Protein AF-A0A2W1EBZ2-F1 (afdb_monomer)

Foldseek 3Di:
DDPVVVVVVVVVVVVVCVVCLVVVHFDDFDVVQLVVQPPPHKDKDKDKADDDDPDPFAWIKIKMWIQPDSRSRHIDMDIDTHTPPDDDPPDDVPPPD

Radius of gyration: 20.7 Å; Cα contacts (8 Å, |Δi|>4): 103; chains: 1; bounding box: 54×38×42 Å

Sequence (97 aa):
MKKTDRWFDDMMRNVMMKLNLKLGGINHVVDAVQTRLKSHTVVLGADLVHPSGNLPGVPSIASIVGSVDNHAGKCLGSMRLQGIDTTDRELSKNQLY

Solvent-accessible surface area (backbone atoms only — not comparable to full-atom values): 6075 Å² total; per-residue (Å²): 132,58,75,69,58,53,54,51,53,54,50,49,51,56,50,49,54,54,49,38,48,74,75,71,41,66,94,72,80,53,69,70,50,32,70,69,32,39,98,85,49,71,58,73,50,76,51,75,47,70,66,92,64,96,55,86,90,67,48,27,42,40,38,39,35,35,33,80,46,47,61,62,53,44,67,52,72,52,74,46,79,45,50,92,86,56,75,71,90,84,66,66,84,78,77,71,128

pLDDT: mean 84.13, std 15.41, range [40.69, 98.31]

Organism: NCBI:txid45151

Nearest PDB structures (foldseek):
  6cbd-assembly1_A  TM=8.828E-01  e=4.821E-04  Homo sapiens
  4z4e-assembly1_A  TM=9.095E-01  e=7.087E-04  Homo sapiens
  4z4d-assembly1_A  TM=8.472E-01  e=6.646E-04  Homo sapiens
  4z4i-assembly1_A  TM=9.012E-01  e=1.436E-03  Homo sapiens
  4w5q-assembly1_A  TM=8.372E-01  e=9.162E-04  Homo sapiens

InterPro domains:
  IPR003165 Piwi domain [PF02171] (9-82)
  IPR003165 Piwi domain [PS50822] (1-69)
  IPR012337 Ribonuclease H-like superfamily [SSF53098] (11-78)
  IPR036397 Ribonuclease H superfamily [G3DSA:3.30.420.10] (33-96)

Mean predicted aligned error: 9.06 Å

Structure (mmCIF, N/CA/C/O backbone):
data_AF-A0A2W1EBZ2-F1
#
_entry.id   AF-A0A2W1EBZ2-F1
#
loop_
_atom_site.group_PDB
_atom_site.id
_atom_site.type_symbol
_atom_site.label_atom_id
_atom_site.label_alt_id
_atom_site.label_comp_id
_atom_site.label_asym_id
_atom_site.label_entity_id
_atom_site.label_seq_id
_atom_site.pdbx_PDB_ins_code
_atom_site.Cartn_x
_atom_site.Cartn_y
_atom_site.Cartn_z
_atom_site.occupancy
_atom_site.B_iso_or_equiv
_atom_site.auth_seq_id
_atom_site.auth_comp_id
_atom_site.auth_asym_id
_atom_site.auth_atom_id
_atom_site.pdbx_PDB_model_num
ATOM 1 N N . MET A 1 1 ? 23.536 21.416 14.393 1.00 63.06 1 MET A N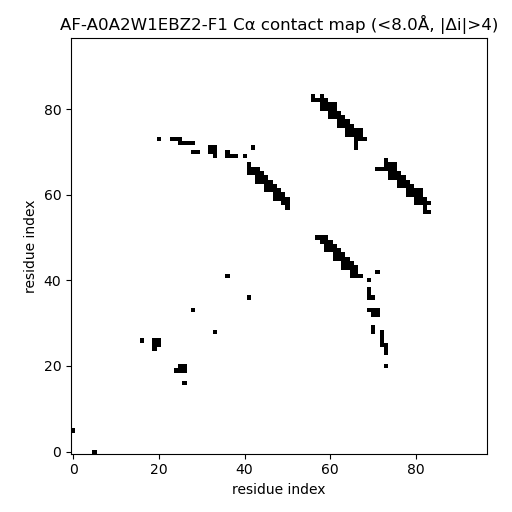 1
ATOM 2 C CA . MET A 1 1 ? 23.556 20.129 13.666 1.00 63.06 1 MET A CA 1
ATOM 3 C C . MET A 1 1 ? 24.253 20.330 12.334 1.00 63.06 1 MET A C 1
ATOM 5 O O . MET A 1 1 ? 23.907 21.301 11.657 1.00 63.06 1 MET A O 1
ATOM 9 N N . LYS A 1 2 ? 25.248 19.508 11.972 1.00 76.12 2 LYS A N 1
ATOM 10 C CA . LYS A 1 2 ? 25.907 19.658 10.665 1.00 76.12 2 LYS A CA 1
ATOM 11 C C . LYS A 1 2 ? 24.911 19.260 9.569 1.00 76.12 2 LYS A C 1
ATOM 13 O O . LYS A 1 2 ? 23.984 18.489 9.805 1.00 76.12 2 LYS A O 1
ATOM 18 N N . LYS A 1 3 ? 25.062 19.820 8.365 1.00 77.88 3 LYS A N 1
ATOM 19 C CA . LYS A 1 3 ? 24.137 19.578 7.239 1.00 77.88 3 LYS A CA 1
ATOM 20 C C . LYS A 1 3 ? 24.035 18.087 6.877 1.00 77.88 3 LYS A C 1
ATOM 22 O O . LYS A 1 3 ? 22.961 17.629 6.506 1.00 77.88 3 LYS A O 1
ATOM 27 N N . THR A 1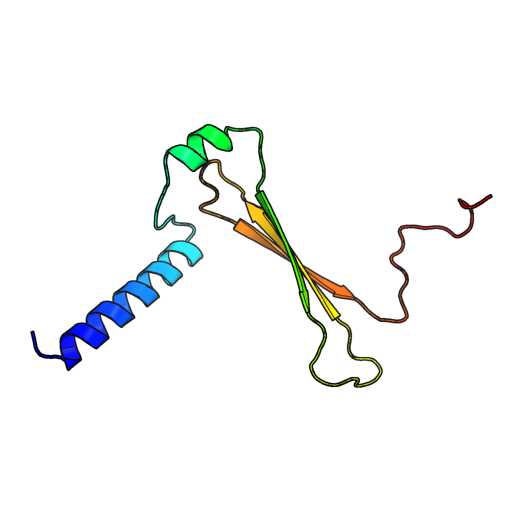 4 ? 25.135 17.353 7.022 1.00 76.19 4 THR A N 1
ATOM 28 C CA . THR A 1 4 ? 25.225 15.898 6.829 1.00 76.19 4 THR A CA 1
ATOM 29 C C . THR A 1 4 ? 24.387 15.115 7.835 1.00 76.19 4 THR A C 1
ATOM 31 O O . THR A 1 4 ? 23.685 14.192 7.440 1.00 76.19 4 THR A O 1
ATOM 34 N N . ASP A 1 5 ? 24.400 15.527 9.103 1.00 84.06 5 ASP A N 1
ATOM 35 C CA . ASP A 1 5 ? 23.680 14.842 10.183 1.00 84.06 5 ASP A CA 1
ATOM 36 C C . ASP A 1 5 ? 22.164 14.954 9.963 1.00 84.06 5 ASP A C 1
ATOM 38 O O . ASP A 1 5 ? 21.440 13.970 10.052 1.00 84.06 5 ASP A O 1
ATOM 42 N N . ARG A 1 6 ? 21.693 16.137 9.534 1.00 88.56 6 ARG A N 1
ATOM 43 C CA . ARG A 1 6 ? 20.277 16.364 9.204 1.00 88.56 6 ARG A CA 1
ATOM 44 C C . ARG A 1 6 ? 19.785 15.457 8.073 1.00 88.56 6 ARG A C 1
ATOM 46 O O . ARG A 1 6 ? 18.700 14.900 8.172 1.00 88.56 6 ARG A O 1
ATOM 53 N N . TRP A 1 7 ? 20.566 15.319 6.999 1.00 92.12 7 TRP A N 1
ATOM 54 C CA . TRP A 1 7 ? 20.183 14.460 5.874 1.00 92.12 7 TRP A CA 1
ATOM 55 C C . TRP A 1 7 ? 20.041 13.001 6.311 1.00 92.12 7 TRP A C 1
ATOM 57 O O . TRP A 1 7 ? 19.094 12.325 5.911 1.00 92.12 7 TRP A O 1
ATOM 67 N N . PHE A 1 8 ? 20.966 12.534 7.151 1.00 94.75 8 PHE A N 1
ATOM 68 C CA . PHE A 1 8 ? 20.924 11.176 7.672 1.00 94.75 8 PHE A CA 1
ATOM 69 C C . PHE A 1 8 ? 19.701 10.959 8.573 1.00 94.75 8 PHE A C 1
ATOM 71 O O . PHE A 1 8 ? 18.988 9.972 8.398 1.00 94.75 8 PHE A O 1
ATOM 78 N N . ASP A 1 9 ? 19.404 11.906 9.466 1.00 94.94 9 ASP A N 1
ATOM 79 C CA . ASP A 1 9 ? 18.224 11.850 10.334 1.00 94.94 9 ASP A CA 1
ATOM 80 C C . ASP A 1 9 ? 16.919 11.791 9.524 1.00 94.94 9 ASP A C 1
ATOM 82 O O . ASP A 1 9 ? 16.052 10.951 9.786 1.00 94.94 9 ASP A O 1
ATOM 86 N N . ASP A 1 10 ? 16.786 12.639 8.502 1.00 95.19 10 ASP A N 1
ATOM 87 C CA . ASP A 1 10 ? 15.606 12.675 7.632 1.00 95.19 10 ASP A CA 1
ATOM 88 C C . ASP A 1 10 ? 15.477 11.392 6.791 1.00 95.19 10 ASP A C 1
ATOM 90 O O . ASP A 1 10 ? 14.378 10.846 6.632 1.00 95.19 10 ASP A O 1
ATOM 94 N N . MET A 1 11 ? 16.595 10.849 6.297 1.00 96.75 11 MET A N 1
ATOM 95 C CA . MET A 1 11 ? 16.618 9.551 5.617 1.00 96.75 11 MET A CA 1
ATOM 96 C C . MET A 1 11 ? 16.131 8.440 6.553 1.00 96.75 11 MET A C 1
ATOM 98 O O . MET A 1 11 ? 15.260 7.650 6.174 1.00 96.75 11 MET A O 1
ATOM 102 N N . MET A 1 12 ? 16.658 8.389 7.777 1.00 97.81 12 MET A N 1
ATOM 103 C CA . MET A 1 12 ? 16.287 7.372 8.757 1.00 97.81 12 MET A CA 1
ATOM 104 C C . MET A 1 12 ? 14.812 7.475 9.148 1.00 97.81 12 MET A C 1
ATOM 106 O O . MET A 1 12 ? 14.152 6.442 9.254 1.00 97.81 12 MET A O 1
ATOM 110 N N . ARG A 1 13 ? 14.244 8.684 9.254 1.00 97.31 13 ARG A N 1
ATOM 111 C CA . ARG A 1 13 ? 12.794 8.870 9.455 1.00 97.31 13 ARG A CA 1
ATOM 112 C C . ARG A 1 13 ? 11.972 8.202 8.351 1.00 97.31 13 ARG A C 1
ATOM 114 O O . ARG A 1 13 ? 11.073 7.420 8.655 1.00 97.31 13 ARG A O 1
ATOM 121 N N . ASN A 1 14 ? 12.321 8.423 7.084 1.00 97.31 14 ASN A N 1
ATOM 122 C CA . ASN A 1 14 ? 11.625 7.799 5.952 1.00 97.31 14 ASN A CA 1
ATOM 123 C C . ASN A 1 14 ? 11.751 6.267 5.955 1.00 97.31 14 ASN A C 1
ATOM 125 O O . ASN A 1 14 ? 10.796 5.557 5.626 1.00 97.31 14 ASN A O 1
ATOM 129 N N . VAL A 1 15 ? 12.919 5.739 6.332 1.00 98.19 15 VAL A N 1
ATOM 130 C CA . VAL A 1 15 ? 13.135 4.290 6.468 1.00 98.19 15 VAL A CA 1
ATOM 131 C C . VAL A 1 15 ? 12.258 3.716 7.579 1.00 98.19 15 VAL A C 1
ATOM 133 O O . VAL A 1 15 ? 11.566 2.721 7.349 1.00 98.19 15 VAL A O 1
ATOM 136 N N . MET A 1 16 ? 12.218 4.362 8.745 1.00 98.31 16 MET A N 1
ATOM 137 C CA . MET A 1 16 ? 11.393 3.924 9.874 1.00 98.31 16 MET A CA 1
ATOM 138 C C . MET A 1 16 ? 9.900 3.961 9.541 1.00 98.31 16 MET A C 1
ATOM 140 O O . MET A 1 16 ? 9.179 3.029 9.888 1.00 98.31 16 MET A O 1
ATOM 144 N N . MET A 1 17 ? 9.442 4.958 8.779 1.00 98.00 17 MET A N 1
ATOM 145 C CA . MET A 1 17 ? 8.062 5.007 8.287 1.00 98.00 17 MET A CA 1
ATOM 146 C C . MET A 1 17 ? 7.715 3.818 7.383 1.00 98.00 17 MET A C 1
ATOM 148 O O . MET A 1 17 ? 6.620 3.267 7.488 1.00 98.00 17 MET A O 1
ATOM 152 N N . LYS A 1 18 ? 8.632 3.392 6.504 1.00 97.50 18 LYS A N 1
ATOM 153 C CA . LYS A 1 18 ? 8.424 2.198 5.663 1.00 97.50 18 LYS A CA 1
ATOM 154 C C . LYS A 1 18 ? 8.438 0.918 6.495 1.00 97.50 18 LYS A C 1
ATOM 156 O O . LYS A 1 18 ? 7.638 0.020 6.240 1.00 97.50 18 LYS A O 1
ATOM 161 N N . LEU A 1 19 ? 9.338 0.828 7.475 1.00 98.25 19 LEU A N 1
ATOM 162 C CA . LEU A 1 19 ? 9.442 -0.327 8.363 1.00 98.25 19 LEU A CA 1
ATOM 163 C C . LEU A 1 19 ? 8.177 -0.493 9.212 1.00 98.25 19 LEU A C 1
ATOM 165 O O . LEU A 1 19 ? 7.638 -1.594 9.272 1.00 98.25 19 LEU A O 1
ATOM 169 N N . ASN A 1 20 ? 7.667 0.599 9.786 1.00 97.25 20 ASN A N 1
ATOM 170 C CA . ASN A 1 20 ? 6.433 0.598 10.568 1.00 97.25 20 ASN A CA 1
ATOM 171 C C . ASN A 1 20 ? 5.256 0.028 9.758 1.00 97.25 20 ASN A C 1
A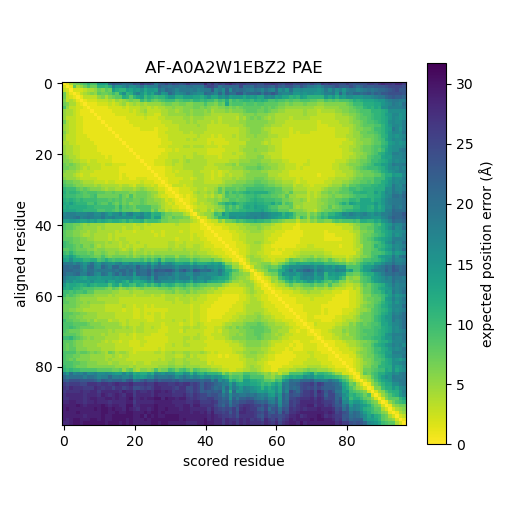TOM 173 O O . ASN A 1 20 ? 4.566 -0.867 10.236 1.00 97.25 20 ASN A O 1
ATOM 177 N N . LEU A 1 21 ? 5.087 0.450 8.497 1.00 96.00 21 LEU A N 1
ATOM 178 C CA . LEU A 1 21 ? 4.034 -0.083 7.619 1.00 96.00 21 LEU A CA 1
ATOM 179 C C . LEU A 1 21 ? 4.226 -1.576 7.300 1.00 96.00 21 LEU A C 1
ATOM 181 O O . LEU A 1 21 ? 3.258 -2.333 7.314 1.00 96.00 21 LEU A O 1
ATOM 185 N N . LYS A 1 22 ? 5.465 -2.029 7.057 1.00 95.44 22 LYS A N 1
ATOM 186 C CA . LYS A 1 22 ? 5.760 -3.453 6.796 1.00 95.44 22 LYS A CA 1
ATOM 187 C C . LYS A 1 22 ? 5.495 -4.354 8.003 1.00 95.44 22 LYS A C 1
ATOM 189 O O . LYS A 1 22 ? 5.136 -5.511 7.817 1.00 95.44 22 LYS A O 1
ATOM 194 N N . LEU A 1 23 ? 5.659 -3.830 9.216 1.00 96.25 23 LEU A N 1
ATOM 195 C CA . LEU A 1 23 ? 5.333 -4.521 10.467 1.00 96.25 23 LEU A CA 1
ATOM 196 C C . LEU A 1 23 ? 3.844 -4.396 10.845 1.00 96.25 23 LEU A C 1
ATOM 198 O O . LEU A 1 23 ? 3.437 -4.849 11.911 1.00 96.25 23 LEU A O 1
ATOM 202 N N . GLY A 1 24 ? 3.022 -3.795 9.978 1.00 92.50 24 GLY A N 1
ATOM 203 C CA . GLY A 1 24 ? 1.583 -3.655 10.179 1.00 92.50 24 GLY A CA 1
ATOM 204 C C . GLY A 1 24 ? 1.180 -2.496 11.093 1.00 92.50 24 GLY A C 1
ATOM 205 O O . GLY A 1 24 ? 0.046 -2.485 11.574 1.00 92.50 24 GLY A O 1
ATOM 206 N N . GLY A 1 25 ? 2.072 -1.540 11.355 1.00 95.12 25 GLY A N 1
ATOM 207 C CA . GLY A 1 25 ? 1.765 -0.280 12.030 1.00 95.12 25 GLY A CA 1
ATOM 208 C C . GLY A 1 25 ? 1.106 0.751 11.105 1.00 95.12 25 GLY A C 1
ATOM 209 O O . GLY A 1 25 ? 0.968 0.537 9.903 1.00 95.12 25 GLY A O 1
ATOM 210 N N . ILE A 1 26 ? 0.692 1.884 11.677 1.00 94.88 26 ILE A N 1
ATOM 211 C CA . ILE A 1 26 ? 0.102 3.029 10.963 1.00 94.88 26 ILE A CA 1
ATOM 212 C C . ILE A 1 26 ? 0.951 4.263 11.287 1.00 94.88 26 ILE A C 1
ATOM 214 O O . ILE A 1 26 ? 1.252 4.504 12.454 1.00 94.88 26 ILE A O 1
ATOM 218 N N . ASN A 1 27 ? 1.364 5.030 10.272 1.00 95.50 27 ASN A N 1
ATOM 219 C CA . ASN A 1 27 ? 2.199 6.224 10.478 1.00 95.50 27 ASN A CA 1
ATOM 220 C C . ASN A 1 27 ? 1.376 7.440 10.919 1.00 95.50 27 ASN A C 1
ATOM 222 O O . ASN A 1 27 ? 1.753 8.135 11.858 1.00 95.50 27 ASN A O 1
ATOM 226 N N . HIS A 1 28 ? 0.259 7.695 10.236 1.00 93.75 28 HIS A N 1
ATOM 227 C CA . HIS A 1 28 ? -0.609 8.842 10.482 1.00 93.75 28 HIS A CA 1
ATOM 228 C C . HIS A 1 28 ? -2.069 8.433 10.308 1.00 93.75 28 HIS A C 1
ATOM 230 O O . HIS A 1 28 ? -2.385 7.608 9.451 1.00 93.75 28 HIS A O 1
ATOM 236 N N . VAL A 1 29 ? -2.945 9.036 11.106 1.00 92.62 29 VAL A N 1
ATOM 237 C CA . VAL A 1 29 ? -4.400 8.885 11.020 1.00 92.62 29 VAL A CA 1
ATOM 238 C C . VAL A 1 29 ? -4.999 10.268 10.802 1.00 92.62 29 VAL A C 1
ATOM 240 O O . VAL A 1 29 ? -4.512 11.252 11.356 1.00 92.62 29 VAL A O 1
ATOM 243 N N . VAL A 1 30 ? -6.034 10.341 9.968 1.00 90.44 30 VAL A N 1
ATOM 244 C CA . VAL A 1 30 ? -6.775 11.574 9.698 1.00 90.44 30 VAL A CA 1
ATOM 245 C C . VAL A 1 30 ? -8.217 11.368 10.147 1.00 90.44 30 VAL A C 1
ATOM 247 O O . VAL A 1 30 ? -8.941 10.569 9.553 1.00 90.44 30 VAL A O 1
ATOM 250 N N . ASP A 1 31 ? -8.657 12.112 11.160 1.00 88.12 31 ASP A N 1
ATOM 251 C CA . ASP A 1 31 ? -9.981 11.940 11.785 1.00 88.12 31 ASP A CA 1
ATOM 252 C C . ASP A 1 31 ? -11.140 12.064 10.786 1.00 88.12 31 ASP A C 1
ATOM 254 O O . ASP A 1 31 ? -12.142 11.342 10.851 1.00 88.12 31 ASP A O 1
ATOM 258 N N . ALA A 1 32 ? -10.990 12.951 9.799 1.00 86.88 32 ALA A N 1
ATOM 259 C CA . ALA A 1 32 ? -11.968 13.114 8.732 1.00 86.88 32 ALA A CA 1
ATOM 260 C C . ALA A 1 32 ? -12.130 11.832 7.899 1.00 86.88 32 ALA A C 1
ATOM 262 O O . ALA A 1 32 ? -13.250 11.485 7.531 1.00 86.88 32 ALA A O 1
ATOM 263 N N . VAL A 1 33 ? -11.042 11.103 7.633 1.00 83.38 33 VAL A N 1
ATOM 264 C CA . VAL A 1 33 ? -11.073 9.841 6.877 1.00 83.38 33 VAL A CA 1
ATOM 265 C C . VAL A 1 33 ? -11.781 8.762 7.688 1.00 83.38 33 VAL A C 1
ATOM 267 O O . VAL A 1 33 ? -12.698 8.126 7.175 1.00 83.38 33 VAL A O 1
ATOM 270 N N . GLN A 1 34 ? -11.451 8.631 8.974 1.00 80.75 34 GLN A N 1
ATOM 271 C CA . GLN A 1 34 ? -12.109 7.675 9.866 1.00 80.75 34 GLN A CA 1
ATOM 272 C C . GLN A 1 34 ? -13.626 7.914 9.945 1.00 80.75 34 GLN A C 1
ATOM 274 O O . GLN A 1 34 ? -14.425 6.978 9.854 1.00 80.75 34 GLN A O 1
ATOM 279 N N . THR A 1 35 ? -14.033 9.182 10.042 1.00 82.75 35 THR A N 1
ATOM 280 C CA . THR A 1 35 ? -15.449 9.579 10.096 1.00 82.75 35 THR A CA 1
ATOM 281 C C . THR A 1 35 ? -16.192 9.270 8.791 1.00 82.75 35 THR A C 1
ATOM 283 O O . THR A 1 35 ? -17.381 8.941 8.817 1.00 82.75 35 THR A O 1
ATOM 286 N N . ARG A 1 36 ? -15.508 9.385 7.645 1.00 82.69 36 ARG A N 1
ATOM 287 C CA . ARG A 1 36 ? -16.085 9.166 6.310 1.00 82.69 36 ARG A CA 1
ATOM 288 C C . ARG A 1 36 ? -16.155 7.691 5.931 1.00 82.69 36 ARG A C 1
ATOM 290 O O . ARG A 1 36 ? -17.162 7.287 5.361 1.00 82.69 36 ARG A O 1
ATOM 297 N N . LEU A 1 37 ? -15.124 6.906 6.244 1.00 81.75 37 LEU A N 1
ATOM 298 C CA . LEU A 1 37 ? -15.065 5.494 5.864 1.00 81.75 37 LEU A CA 1
ATOM 299 C C . LEU A 1 37 ? -15.960 4.620 6.755 1.00 81.75 37 LEU A C 1
ATOM 301 O O . LEU A 1 37 ? -16.633 3.726 6.236 1.00 81.75 37 LEU A O 1
ATOM 305 N N . LYS A 1 38 ? -16.066 4.921 8.061 1.00 77.62 38 LYS A N 1
ATOM 306 C CA . LYS A 1 38 ? -16.820 4.103 9.040 1.00 77.62 38 LYS A CA 1
ATOM 307 C C . LYS A 1 38 ? -16.500 2.598 8.876 1.00 77.62 38 LYS A C 1
ATOM 309 O O . LYS A 1 38 ? -15.483 2.233 8.304 1.00 77.62 38 LYS A O 1
ATOM 314 N N . SER A 1 39 ? -17.353 1.711 9.386 1.00 76.12 39 SER A N 1
ATOM 315 C CA . SER A 1 39 ? -17.137 0.253 9.339 1.00 76.12 39 SER A CA 1
ATOM 316 C C . SER A 1 39 ? -17.606 -0.424 8.041 1.00 76.12 39 SER A C 1
ATOM 318 O O . SER A 1 39 ? -17.592 -1.648 7.959 1.00 76.12 39 SER A O 1
ATOM 320 N N . HIS A 1 40 ? -18.086 0.337 7.051 1.00 84.31 40 HIS A N 1
ATOM 321 C C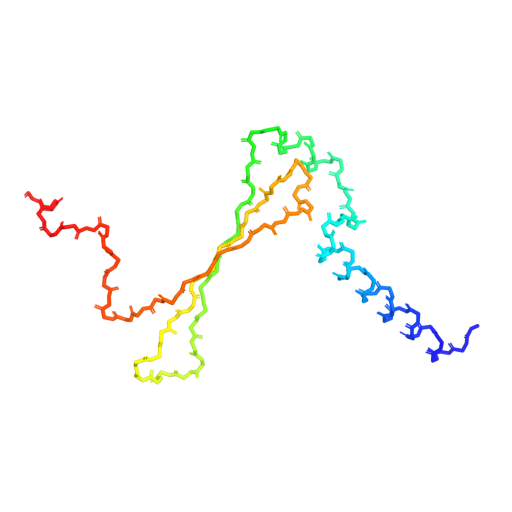A . HIS A 1 40 ? -18.785 -0.211 5.875 1.00 84.31 40 HIS A CA 1
ATOM 322 C C . HIS A 1 40 ? -18.236 0.284 4.533 1.00 84.31 40 HIS A C 1
ATOM 324 O O . HIS A 1 40 ? -18.856 0.046 3.500 1.00 84.31 40 HIS A O 1
ATOM 330 N N . THR A 1 41 ? -17.085 0.958 4.533 1.00 90.56 41 THR A N 1
ATOM 331 C CA . THR A 1 41 ? -16.448 1.438 3.303 1.00 90.56 41 THR A CA 1
ATOM 332 C C . THR A 1 41 ? -15.059 0.843 3.174 1.00 90.56 41 THR A C 1
ATOM 334 O O . THR A 1 41 ? -14.251 0.943 4.093 1.00 90.56 41 THR A O 1
ATOM 337 N N . VAL A 1 42 ? -14.770 0.269 2.010 1.00 92.62 42 VAL A N 1
ATOM 338 C CA . VAL A 1 42 ? -13.423 -0.152 1.622 1.00 92.62 42 VAL A CA 1
ATOM 339 C C . VAL A 1 42 ? -12.927 0.790 0.534 1.00 92.62 42 VAL A C 1
ATOM 341 O O . VAL A 1 42 ? -13.633 1.051 -0.438 1.00 92.62 42 VAL A O 1
ATOM 344 N N . VAL A 1 43 ? -11.705 1.291 0.690 1.00 93.06 43 VAL A N 1
ATOM 345 C CA . VAL A 1 43 ? -11.005 2.046 -0.349 1.00 93.06 43 VAL A CA 1
ATOM 346 C C . VAL A 1 43 ? -10.218 1.060 -1.196 1.00 93.06 43 VAL A C 1
ATOM 348 O O . VAL A 1 43 ? -9.361 0.348 -0.673 1.00 93.06 43 VAL A O 1
ATOM 351 N N . LEU A 1 44 ? -10.510 1.028 -2.494 1.00 96.62 44 LEU A N 1
ATOM 352 C CA . LEU A 1 44 ? -9.789 0.224 -3.474 1.00 96.62 44 LEU A CA 1
ATOM 353 C C . LEU A 1 44 ? -8.958 1.132 -4.382 1.00 96.62 44 LEU A C 1
ATOM 355 O O . LEU A 1 44 ? -9.428 2.183 -4.814 1.00 96.62 44 LEU A O 1
ATOM 359 N N . GLY 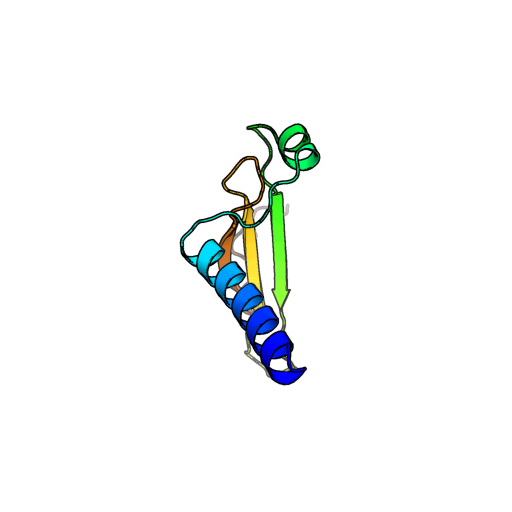A 1 45 ? -7.738 0.705 -4.687 1.00 96.69 45 GLY A N 1
ATOM 360 C CA . GLY A 1 45 ? -6.901 1.286 -5.733 1.00 96.69 45 GLY A CA 1
ATOM 361 C C . GLY A 1 45 ? -6.534 0.199 -6.731 1.00 96.69 45 GLY A C 1
ATOM 362 O O . GLY A 1 45 ? -6.120 -0.880 -6.318 1.00 96.69 45 GLY A O 1
ATOM 363 N N . ALA A 1 46 ? -6.698 0.462 -8.021 1.00 97.19 46 ALA A N 1
ATOM 364 C CA . ALA A 1 46 ? -6.356 -0.471 -9.085 1.00 97.19 46 ALA A CA 1
A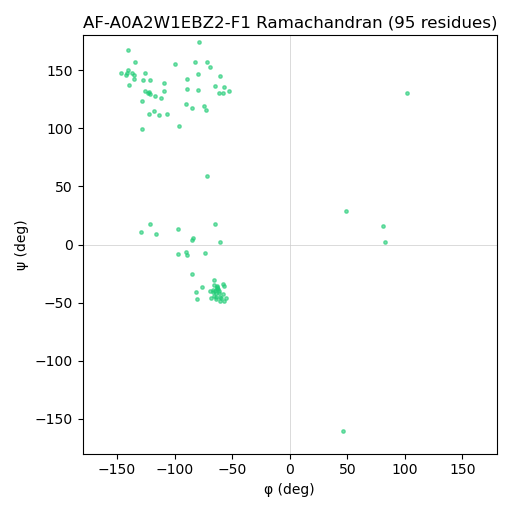TOM 365 C C . ALA A 1 46 ? -5.449 0.220 -10.100 1.00 97.19 46 ALA A C 1
ATOM 367 O O . ALA A 1 46 ? -5.639 1.400 -10.392 1.00 97.19 46 ALA A O 1
ATOM 368 N N . ASP A 1 47 ? -4.475 -0.522 -10.613 1.00 96.56 47 ASP A N 1
ATOM 369 C CA . ASP A 1 47 ? -3.546 -0.044 -11.630 1.00 96.56 47 ASP A CA 1
ATOM 370 C C . ASP A 1 47 ? -3.151 -1.184 -12.571 1.00 96.56 47 ASP A C 1
ATOM 372 O O . ASP A 1 47 ? -3.060 -2.348 -12.158 1.00 96.56 47 ASP A O 1
ATOM 376 N N . LEU A 1 48 ? -2.909 -0.836 -13.830 1.00 92.94 48 LEU A N 1
ATOM 377 C CA . LEU A 1 48 ? -2.432 -1.749 -14.855 1.00 92.94 48 LEU A CA 1
ATOM 378 C C . LEU A 1 48 ? -1.202 -1.145 -15.522 1.00 92.94 48 LEU A C 1
ATOM 380 O O . LEU A 1 48 ? -1.259 -0.063 -16.103 1.00 92.94 48 LEU A O 1
ATOM 384 N N . VAL A 1 49 ? -0.103 -1.891 -15.491 1.00 91.75 49 VAL A N 1
ATOM 385 C CA . VAL A 1 49 ? 1.159 -1.464 -16.089 1.00 91.75 49 VAL A CA 1
ATOM 386 C C . VAL A 1 49 ? 1.479 -2.336 -17.293 1.00 91.75 49 VAL A C 1
ATOM 388 O O . VAL A 1 49 ? 1.556 -3.565 -17.196 1.00 91.75 49 VAL A O 1
ATOM 391 N N . HIS A 1 50 ? 1.708 -1.676 -18.426 1.00 88.88 50 HIS A N 1
ATOM 392 C CA . HIS A 1 50 ? 2.260 -2.292 -19.624 1.00 88.88 50 HIS A CA 1
ATOM 393 C C . HIS A 1 50 ? 3.796 -2.213 -19.612 1.00 88.88 50 HIS A C 1
ATOM 395 O O . HIS A 1 50 ? 4.359 -1.205 -19.174 1.00 88.88 50 HIS A O 1
ATOM 401 N N . PRO A 1 51 ? 4.494 -3.251 -20.100 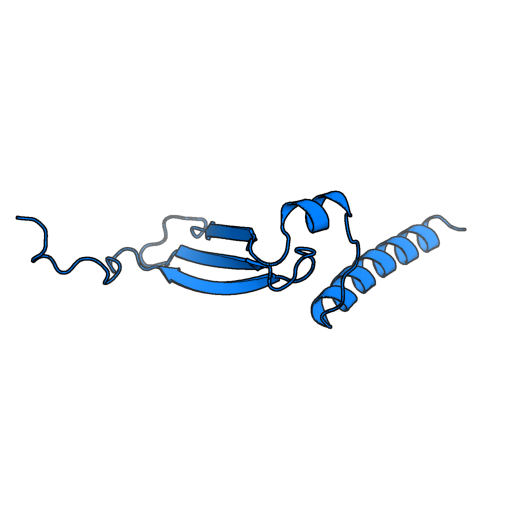1.00 84.38 51 PRO A N 1
ATOM 402 C CA . PRO A 1 51 ? 5.942 -3.219 -20.268 1.00 84.38 51 PRO A CA 1
ATOM 403 C C . PRO A 1 51 ? 6.360 -2.104 -21.238 1.00 84.38 51 PRO A C 1
ATOM 405 O O . PRO A 1 51 ? 5.676 -1.810 -22.218 1.00 84.38 51 PRO A O 1
ATOM 408 N N . SER A 1 52 ? 7.512 -1.484 -20.980 1.00 78.00 52 SER A N 1
ATOM 409 C CA . SER A 1 52 ? 8.082 -0.489 -21.888 1.00 78.00 52 SER A CA 1
ATOM 410 C C . SER A 1 52 ? 8.645 -1.178 -23.133 1.00 78.00 52 SER A C 1
ATOM 412 O O . SER A 1 52 ? 9.614 -1.932 -23.040 1.00 78.00 52 SER A O 1
ATOM 414 N N . GLY A 1 53 ? 8.053 -0.882 -24.289 1.00 68.88 53 GLY A N 1
ATOM 415 C CA . GLY A 1 53 ? 8.380 -1.500 -25.572 1.00 68.88 53 GLY A CA 1
ATOM 416 C C . GLY A 1 53 ? 7.343 -2.556 -25.952 1.00 68.88 53 GLY A C 1
ATOM 417 O O . GLY A 1 53 ? 7.021 -3.427 -25.151 1.00 68.88 53 GLY A O 1
ATOM 418 N N . ASN A 1 54 ? 6.828 -2.482 -27.184 1.00 63.81 54 ASN A N 1
ATOM 419 C CA . ASN A 1 54 ? 5.877 -3.448 -27.756 1.00 63.81 54 ASN A CA 1
ATOM 420 C C . ASN A 1 54 ? 6.572 -4.786 -28.069 1.00 63.81 54 ASN A C 1
ATOM 422 O O . ASN A 1 54 ? 6.630 -5.221 -29.219 1.00 63.81 54 ASN A O 1
ATOM 426 N N . LEU A 1 55 ? 7.158 -5.419 -27.054 1.00 73.12 55 LEU A N 1
ATOM 427 C CA . LEU A 1 55 ? 7.742 -6.745 -27.175 1.00 73.12 55 LEU A CA 1
ATOM 428 C C . LEU A 1 55 ? 6.600 -7.771 -27.246 1.00 73.12 55 LEU A C 1
ATOM 430 O O . LEU A 1 55 ? 5.808 -7.864 -26.302 1.00 73.12 55 LEU A O 1
ATOM 434 N N . PRO A 1 56 ? 6.489 -8.537 -28.345 1.00 74.12 56 PRO A N 1
ATOM 435 C CA . PRO A 1 56 ? 5.456 -9.554 -28.479 1.00 74.12 56 PRO A CA 1
ATOM 436 C C . PRO A 1 56 ? 5.535 -10.566 -27.331 1.00 74.12 56 PRO A C 1
ATOM 438 O O . PRO A 1 56 ? 6.618 -11.032 -26.982 1.00 74.12 56 PRO A O 1
ATOM 441 N N . GLY A 1 57 ? 4.386 -10.915 -26.753 1.00 76.00 57 GLY A N 1
ATOM 442 C CA . GLY A 1 57 ? 4.286 -11.948 -25.718 1.00 76.00 57 GLY A CA 1
ATOM 443 C C . GLY A 1 57 ? 4.607 -11.502 -24.287 1.00 76.00 57 GLY A C 1
ATOM 444 O O . GLY A 1 57 ? 4.540 -12.333 -23.384 1.00 76.00 57 GLY A O 1
ATOM 445 N N . VAL A 1 58 ? 4.916 -10.222 -24.040 1.00 83.69 58 VAL A N 1
ATOM 446 C CA . VAL A 1 58 ? 5.101 -9.725 -22.667 1.00 83.69 58 VAL A CA 1
ATOM 447 C C . VAL A 1 58 ? 3.738 -9.351 -22.064 1.00 83.69 58 VAL A C 1
ATOM 449 O O . VAL A 1 58 ? 3.065 -8.465 -22.595 1.00 83.69 58 VAL A O 1
ATOM 452 N N . PRO A 1 59 ? 3.300 -10.012 -20.974 1.00 87.19 59 PRO A N 1
ATOM 453 C CA . PRO A 1 59 ? 2.017 -9.722 -20.351 1.00 87.19 59 PRO A CA 1
ATOM 454 C C . PRO A 1 59 ? 2.040 -8.379 -19.618 1.00 87.19 59 PRO A C 1
ATOM 456 O O . PRO A 1 59 ? 3.083 -7.898 -19.171 1.00 87.19 59 PRO A O 1
ATOM 459 N N . SER A 1 60 ? 0.854 -7.811 -19.438 1.00 89.12 60 SER A N 1
ATOM 460 C CA . SER A 1 60 ? 0.653 -6.652 -18.564 1.00 89.12 60 SER A CA 1
ATOM 461 C C . SER A 1 60 ? 0.522 -7.113 -17.115 1.00 89.12 60 SER A C 1
ATOM 463 O O . SER A 1 60 ? 0.153 -8.263 -16.857 1.00 89.12 60 SER A O 1
ATOM 465 N N . ILE A 1 61 ? 0.803 -6.232 -16.156 1.00 92.25 61 ILE A N 1
ATOM 466 C CA . ILE A 1 61 ? 0.601 -6.519 -14.732 1.00 92.25 61 ILE A CA 1
ATOM 467 C C . ILE A 1 61 ? -0.617 -5.733 -14.258 1.00 92.25 61 ILE A C 1
ATOM 469 O O . ILE A 1 61 ? -0.569 -4.508 -14.182 1.00 92.25 61 ILE A O 1
ATOM 473 N N . ALA A 1 62 ? -1.689 -6.447 -13.918 1.00 94.38 62 ALA A N 1
ATOM 474 C CA . ALA A 1 62 ? -2.842 -5.890 -13.224 1.00 94.38 62 ALA A CA 1
ATOM 475 C C . ALA A 1 62 ? -2.615 -5.988 -11.713 1.00 94.38 62 ALA A C 1
ATOM 477 O O . ALA A 1 62 ? -2.234 -7.048 -11.205 1.00 94.38 62 ALA A O 1
ATOM 478 N N . SER A 1 63 ? -2.874 -4.911 -10.982 1.00 96.81 63 SER A N 1
ATOM 479 C CA . SER A 1 63 ? -2.745 -4.874 -9.527 1.00 96.81 63 SER A CA 1
ATOM 480 C C . SER A 1 63 ? -3.938 -4.181 -8.879 1.00 96.81 63 SER A C 1
ATOM 482 O O . SER A 1 63 ? -4.510 -3.244 -9.431 1.00 96.81 63 SER A O 1
ATOM 484 N N . ILE A 1 64 ? -4.317 -4.661 -7.697 1.00 97.56 64 ILE A N 1
ATOM 485 C CA . ILE A 1 64 ? -5.339 -4.050 -6.852 1.00 97.56 64 ILE A CA 1
ATOM 486 C C . ILE A 1 64 ? -4.854 -4.024 -5.407 1.00 97.56 64 ILE A C 1
ATOM 488 O O . ILE A 1 64 ? -4.220 -4.971 -4.936 1.00 97.56 64 ILE A O 1
ATOM 492 N N . VAL A 1 65 ? -5.176 -2.952 -4.695 1.00 97.50 65 VAL A N 1
ATOM 493 C CA . VAL A 1 65 ? -4.993 -2.809 -3.252 1.00 97.50 65 VAL A CA 1
ATOM 494 C C . VAL A 1 65 ? -6.312 -2.421 -2.599 1.00 97.50 65 VAL A C 1
ATOM 496 O O . VAL A 1 65 ? -7.121 -1.723 -3.207 1.00 97.50 65 VAL A O 1
ATOM 499 N N . GLY A 1 66 ? -6.529 -2.862 -1.364 1.00 96.25 66 GLY A N 1
ATOM 500 C CA . GLY A 1 66 ? -7.726 -2.548 -0.593 1.00 96.25 66 GLY A CA 1
ATOM 501 C C . GLY A 1 66 ? -7.421 -2.263 0.869 1.00 96.25 66 GLY A C 1
ATOM 502 O O . GLY A 1 66 ? -6.618 -2.973 1.482 1.00 96.25 66 GLY A O 1
ATOM 503 N N . SER A 1 67 ? -8.065 -1.235 1.426 1.00 94.12 67 SER A N 1
ATOM 504 C CA . SER A 1 67 ? -7.992 -0.925 2.856 1.00 94.12 67 SER A CA 1
ATOM 505 C C . SER A 1 67 ? -8.628 -2.037 3.690 1.00 94.12 67 SER A C 1
ATOM 507 O O . SER A 1 67 ? -9.729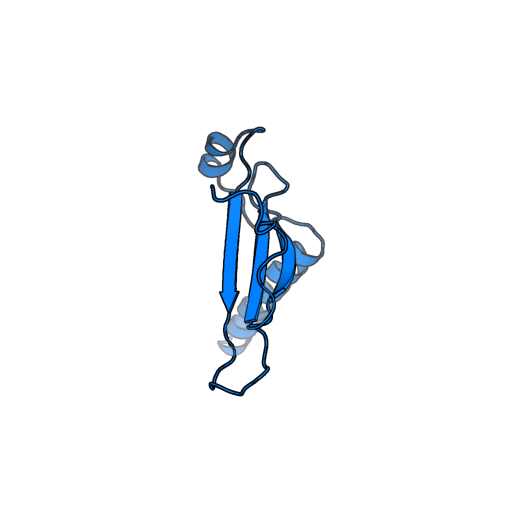 -2.490 3.377 1.00 94.12 67 SER A O 1
ATOM 509 N N . VAL A 1 68 ? -7.979 -2.428 4.785 1.00 92.44 68 VAL A N 1
ATOM 510 C CA . VAL A 1 68 ? -8.474 -3.481 5.698 1.00 92.44 68 VAL A CA 1
ATOM 511 C C . VAL A 1 68 ? -8.782 -2.969 7.107 1.00 92.44 68 VAL A C 1
ATOM 513 O O . VAL A 1 68 ? -9.025 -3.752 8.021 1.00 92.44 68 VAL A O 1
ATOM 516 N N . ASP A 1 69 ? -8.760 -1.650 7.289 1.00 89.00 69 ASP A N 1
ATOM 517 C CA . ASP A 1 69 ? -9.134 -0.973 8.525 1.00 89.00 69 ASP A CA 1
ATOM 518 C C . ASP A 1 69 ? -9.921 0.317 8.243 1.00 89.00 69 ASP A C 1
ATOM 520 O O . ASP A 1 69 ? -9.956 0.822 7.120 1.00 89.00 69 ASP A O 1
ATOM 524 N N . ASN A 1 70 ? -10.533 0.872 9.291 1.00 89.06 70 ASN A N 1
ATOM 525 C CA . ASN A 1 70 ? -11.353 2.086 9.204 1.00 89.06 70 ASN A CA 1
ATOM 526 C C . ASN A 1 70 ? -10.526 3.371 9.010 1.00 89.06 70 ASN A C 1
ATOM 528 O O . ASN A 1 70 ? -11.099 4.444 8.830 1.00 89.06 70 ASN A O 1
ATOM 532 N N . HIS A 1 71 ? -9.196 3.291 9.090 1.00 89.31 71 HIS A N 1
ATOM 533 C CA . HIS A 1 71 ? -8.302 4.439 8.929 1.00 89.31 71 HIS A CA 1
ATOM 534 C C . HIS A 1 71 ? -7.745 4.534 7.503 1.00 89.31 71 HIS A C 1
ATOM 536 O O . HIS A 1 71 ? -7.071 5.515 7.192 1.00 89.31 71 HIS A O 1
ATOM 542 N N . ALA A 1 72 ? -7.979 3.513 6.666 1.00 88.00 72 ALA A N 1
ATOM 543 C CA . ALA A 1 72 ? -7.253 3.280 5.420 1.00 88.00 72 ALA A CA 1
ATOM 544 C C . ALA A 1 72 ? -5.720 3.344 5.597 1.00 88.00 72 ALA A C 1
ATOM 546 O O . ALA A 1 72 ? -4.989 3.699 4.673 1.00 88.00 72 ALA A O 1
ATOM 547 N N . GLY A 1 73 ? -5.232 3.011 6.798 1.00 90.12 73 GLY A N 1
ATOM 548 C CA . GLY A 1 73 ? -3.808 3.048 7.142 1.00 90.12 73 GLY A CA 1
ATOM 549 C C . GLY A 1 73 ? -3.076 1.773 6.728 1.00 90.12 73 GLY A C 1
ATOM 550 O O . GLY A 1 73 ? -1.870 1.799 6.478 1.00 90.12 73 GLY A O 1
ATOM 551 N N . LYS A 1 74 ? -3.814 0.663 6.628 1.00 92.25 74 LYS A N 1
ATOM 552 C CA . LYS A 1 74 ? -3.324 -0.634 6.161 1.00 92.25 74 LYS A CA 1
ATOM 553 C C . LYS A 1 74 ? -4.053 -1.040 4.893 1.00 92.25 74 LYS A C 1
ATOM 555 O O . LYS A 1 74 ? -5.282 -1.122 4.876 1.00 92.25 74 LYS A O 1
ATOM 560 N N . CYS A 1 75 ? -3.277 -1.379 3.870 1.00 94.12 75 CYS A N 1
ATOM 561 C CA . CYS A 1 75 ? -3.790 -1.893 2.611 1.00 94.12 75 CYS A CA 1
ATOM 562 C C . CYS A 1 75 ? -3.121 -3.224 2.280 1.00 94.12 75 CYS A C 1
ATOM 564 O O . CYS A 1 75 ? -1.896 -3.343 2.345 1.00 94.12 75 CYS A O 1
ATOM 566 N N . LEU A 1 76 ? -3.929 -4.213 1.908 1.00 95.81 76 LEU A N 1
ATOM 567 C CA . LEU A 1 76 ? -3.448 -5.466 1.329 1.00 95.81 76 LEU A CA 1
ATOM 568 C C . LEU A 1 76 ? -3.598 -5.405 -0.187 1.00 95.81 76 LEU A C 1
ATOM 570 O O . LEU A 1 76 ? -4.430 -4.654 -0.691 1.00 95.81 76 LEU A O 1
ATOM 574 N N . GLY A 1 77 ? -2.792 -6.178 -0.911 1.00 96.19 77 GLY A N 1
ATOM 575 C CA . GLY A 1 77 ? -2.771 -6.147 -2.369 1.00 96.19 77 GLY A CA 1
ATOM 576 C C . GLY A 1 77 ? -2.773 -7.524 -3.014 1.00 96.19 77 GLY A C 1
ATOM 577 O O . GLY A 1 77 ? -2.355 -8.514 -2.415 1.00 96.19 77 GLY A O 1
ATOM 578 N N . SER A 1 78 ? -3.226 -7.563 -4.262 1.00 97.00 78 SER A N 1
ATOM 579 C CA . SER A 1 78 ? -3.158 -8.716 -5.154 1.00 97.00 78 SER A CA 1
ATOM 580 C C . SER A 1 78 ? -2.727 -8.249 -6.540 1.00 97.00 78 SER A C 1
ATOM 582 O O . SER A 1 78 ? -3.046 -7.139 -6.958 1.00 97.00 78 SER A O 1
ATOM 584 N N . MET A 1 79 ? -1.998 -9.096 -7.262 1.00 96.38 79 MET A N 1
ATOM 585 C CA . MET A 1 79 ? -1.552 -8.812 -8.626 1.00 96.38 79 MET A CA 1
ATOM 586 C C . MET A 1 79 ? -1.649 -10.050 -9.508 1.00 96.38 79 MET A C 1
ATOM 588 O O . MET A 1 79 ? -1.536 -11.179 -9.014 1.00 96.38 79 MET A O 1
ATOM 592 N N . ARG A 1 80 ? -1.873 -9.850 -10.805 1.00 94.12 80 ARG A N 1
ATOM 593 C CA . ARG A 1 80 ? -1.983 -10.911 -11.811 1.00 94.12 80 ARG A CA 1
ATOM 594 C C . ARG A 1 80 ? -1.321 -10.480 -13.116 1.00 94.12 80 ARG A C 1
ATOM 596 O O . ARG A 1 80 ? -1.335 -9.305 -13.469 1.00 94.12 80 ARG A O 1
ATOM 603 N N . LEU A 1 81 ? -0.761 -11.457 -13.826 1.00 91.31 81 LEU A N 1
ATOM 604 C CA . LEU A 1 81 ? -0.324 -11.277 -15.206 1.00 91.31 81 LEU A CA 1
ATOM 605 C C . LEU A 1 81 ? -1.542 -11.370 -16.126 1.00 91.31 81 LEU A C 1
ATOM 607 O O . LEU A 1 81 ? -2.335 -12.302 -15.993 1.00 91.31 81 LEU A O 1
ATOM 611 N N . GLN A 1 82 ? -1.662 -10.431 -17.057 1.00 86.19 82 GLN A N 1
ATOM 612 C CA . GLN A 1 82 ? -2.673 -10.432 -18.110 1.00 86.19 82 GLN A CA 1
ATOM 613 C C . GLN A 1 82 ? -1.992 -10.606 -19.467 1.00 86.19 82 GLN A C 1
ATOM 615 O O . GLN A 1 82 ? -1.238 -9.740 -19.919 1.00 86.19 82 GLN A O 1
ATOM 620 N N . GLY A 1 83 ? -2.226 -11.760 -20.092 1.00 77.56 83 GLY A N 1
ATOM 621 C CA . GLY A 1 83 ? -1.771 -12.039 -21.449 1.00 77.56 83 GLY A CA 1
ATOM 622 C C . GLY A 1 83 ? -2.691 -11.397 -22.486 1.00 77.56 83 GLY A C 1
ATOM 623 O O . GLY A 1 83 ? -3.896 -11.318 -22.277 1.00 77.56 83 GLY A O 1
ATOM 624 N N . ILE A 1 84 ? -2.116 -10.980 -23.616 1.00 67.50 84 ILE A N 1
ATOM 625 C CA . ILE A 1 84 ? -2.849 -10.391 -24.752 1.00 67.50 84 ILE A CA 1
ATOM 626 C C . ILE A 1 84 ? -3.844 -11.390 -25.372 1.00 67.50 84 ILE A C 1
ATOM 628 O O . ILE A 1 84 ? -4.937 -10.997 -25.764 1.00 67.50 84 ILE A O 1
ATOM 632 N N . ASP A 1 85 ? -3.494 -12.681 -25.413 1.00 61.59 85 ASP A N 1
ATOM 633 C CA . ASP A 1 85 ? -4.302 -13.725 -26.073 1.00 61.59 85 ASP A CA 1
ATOM 634 C C . ASP A 1 85 ? -5.352 -14.382 -25.168 1.00 61.59 85 ASP A C 1
ATOM 636 O O . ASP A 1 85 ? -6.195 -15.161 -25.621 1.00 61.59 85 ASP A O 1
ATOM 640 N N . THR A 1 86 ? -5.315 -14.095 -23.870 1.00 55.38 86 THR A N 1
ATOM 641 C CA . THR A 1 86 ? -6.284 -14.616 -22.909 1.00 55.38 86 THR A CA 1
ATOM 642 C C . THR A 1 86 ? -7.376 -13.585 -22.703 1.00 55.38 86 THR A C 1
ATOM 644 O O . THR A 1 86 ? -7.193 -12.627 -21.964 1.00 55.38 86 THR A O 1
ATOM 647 N N . THR A 1 87 ? -8.526 -13.799 -23.340 1.00 55.50 87 THR A N 1
ATOM 648 C CA . THR A 1 87 ? -9.763 -13.161 -22.883 1.00 55.50 87 THR A CA 1
ATOM 649 C C . THR A 1 87 ? -10.048 -13.653 -21.468 1.00 55.50 87 THR A C 1
ATOM 651 O O . THR A 1 87 ? -9.970 -14.856 -21.192 1.00 55.50 87 THR A O 1
ATOM 654 N N . ASP A 1 88 ? -10.318 -12.720 -20.556 1.00 55.69 88 ASP A N 1
ATOM 655 C CA . ASP A 1 88 ? -10.716 -13.048 -19.193 1.00 55.69 88 ASP A CA 1
ATOM 656 C C . ASP A 1 88 ? -11.907 -14.014 -19.261 1.00 55.69 88 ASP A C 1
ATOM 658 O O . ASP A 1 88 ? -12.846 -13.813 -20.034 1.00 55.69 88 ASP A O 1
ATOM 662 N N . ARG A 1 89 ? -11.855 -15.105 -18.489 1.00 54.22 89 ARG A N 1
ATOM 663 C CA . ARG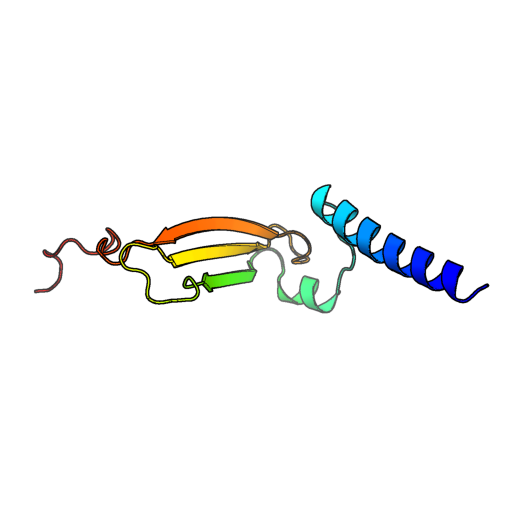 A 1 89 ? -12.808 -16.236 -18.521 1.00 54.22 89 ARG A CA 1
ATOM 664 C C . ARG A 1 89 ? -14.249 -15.877 -18.094 1.00 54.22 89 ARG A C 1
ATOM 666 O O . ARG A 1 89 ? -15.025 -16.767 -17.769 1.00 54.22 89 ARG A O 1
ATOM 673 N N . GLU A 1 90 ? -14.604 -14.598 -18.095 1.00 55.19 90 GLU A N 1
ATOM 674 C CA . GLU A 1 90 ? -15.858 -14.029 -17.594 1.00 55.19 90 GLU A CA 1
ATOM 675 C C . GLU A 1 90 ? -16.969 -13.951 -18.656 1.00 55.19 90 GLU A C 1
ATOM 677 O O . GLU A 1 90 ? -18.114 -13.670 -18.321 1.00 55.19 90 GLU A O 1
ATOM 682 N N . LEU A 1 91 ? -16.698 -14.257 -19.930 1.00 49.91 91 LEU A N 1
ATOM 683 C CA . LEU A 1 91 ? -17.757 -14.403 -20.933 1.00 49.91 91 LEU A CA 1
ATOM 684 C C . LEU A 1 91 ? -17.607 -15.729 -21.673 1.00 49.91 91 LEU A C 1
ATOM 686 O O . LEU A 1 91 ? -16.836 -15.861 -22.626 1.00 49.91 91 LEU A O 1
ATOM 690 N N . SER A 1 92 ? -18.400 -16.723 -21.261 1.00 44.72 92 SER A N 1
ATOM 691 C CA . SER A 1 92 ? -18.736 -17.803 -22.183 1.00 44.72 92 SER A CA 1
ATOM 692 C C . SER A 1 92 ? -19.398 -17.157 -23.406 1.00 44.72 92 SER A C 1
ATOM 694 O O . SER A 1 92 ? -20.307 -16.338 -23.269 1.00 44.72 92 SER A O 1
ATOM 696 N N . LYS A 1 93 ? -18.946 -17.503 -24.614 1.00 48.59 93 LYS A N 1
ATOM 697 C CA . LYS A 1 93 ? -19.492 -16.977 -25.879 1.00 48.59 93 LYS A CA 1
ATOM 698 C C . LYS A 1 93 ? -20.987 -17.298 -26.102 1.00 48.59 93 LYS A C 1
ATOM 700 O O . LYS A 1 93 ? -21.524 -16.910 -27.128 1.00 48.59 93 LYS A O 1
ATOM 705 N N . ASN A 1 94 ? -21.651 -17.959 -25.150 1.00 48.50 94 ASN A N 1
ATOM 706 C CA . ASN A 1 94 ? -23.064 -18.343 -25.185 1.00 48.50 94 ASN A CA 1
ATOM 707 C C . ASN A 1 94 ? -24.000 -17.377 -24.435 1.00 48.50 94 ASN A C 1
ATOM 709 O O . ASN A 1 94 ? -25.141 -17.738 -24.169 1.00 48.50 94 ASN A O 1
ATOM 713 N N . GLN A 1 95 ? -23.543 -16.180 -24.057 1.00 47.59 95 GLN A N 1
ATOM 714 C CA . GLN A 1 95 ? -24.373 -15.211 -23.322 1.00 47.59 95 GLN A CA 1
ATOM 715 C C . GLN A 1 95 ? -24.537 -13.862 -24.036 1.00 47.59 95 GLN A C 1
ATOM 717 O O . GLN A 1 95 ? -24.938 -12.870 -23.432 1.00 47.59 95 GLN A O 1
ATOM 722 N N . LEU A 1 96 ? -24.247 -13.837 -25.338 1.00 46.47 96 LEU A N 1
ATOM 723 C CA . LEU A 1 96 ? -24.611 -12.758 -26.248 1.00 46.47 96 LEU A CA 1
ATOM 724 C C . LEU A 1 96 ? -25.460 -13.389 -27.362 1.00 46.47 96 LEU A C 1
ATOM 726 O O . LEU A 1 96 ? -24.921 -14.165 -28.149 1.00 46.47 96 LEU A O 1
ATOM 730 N N . TYR A 1 97 ? -26.747 -13.018 -27.381 1.00 40.69 97 TYR A N 1
ATOM 731 C CA . TYR A 1 97 ? -27.896 -13.568 -28.132 1.00 40.69 97 TYR A CA 1
ATOM 732 C C . TYR A 1 97 ? -28.589 -14.778 -27.500 1.00 40.69 97 TYR A C 1
ATOM 734 O O . TYR A 1 97 ? -28.049 -15.902 -27.564 1.00 40.69 97 TYR A O 1
#

Secondary structure (DSSP, 8-state):
--HHHHHHHHHHHHHHHHHHHHTT--S---HHHHHHHGGG---EEEEEE--SS--TTPPEEEEEEEE-STTS--EEEEEEEE-TT---TT--TTS--